Protein AF-A0A950L8I7-F1 (afdb_monomer_lite)

Foldseek 3Di:
DDFDPDPLVVVLVVVQVVCVVVVHDDDPDDDDDTDDDDPVRDDDQQQDPPPDDPPDHQDQDDVVSVGHDGPVNVVPDDPVPPD

Structure (mmCIF, N/CA/C/O backbone):
data_AF-A0A950L8I7-F1
#
_entry.id   AF-A0A950L8I7-F1
#
loop_
_atom_site.group_PDB
_atom_site.id
_atom_site.type_symbol
_atom_site.label_atom_id
_atom_site.label_alt_id
_atom_site.label_comp_id
_atom_site.label_asym_id
_atom_site.label_entity_id
_atom_site.label_seq_id
_atom_site.pdbx_PDB_ins_code
_atom_site.Cartn_x
_atom_site.Cartn_y
_atom_site.Cartn_z
_atom_site.occupancy
_atom_site.B_iso_or_equiv
_atom_site.auth_seq_id
_atom_site.auth_comp_id
_atom_site.auth_asym_id
_atom_site.auth_atom_id
_atom_site.pdbx_PDB_model_num
ATOM 1 N N . MET A 1 1 ? 19.379 -2.845 -3.176 1.00 47.41 1 MET A N 1
ATOM 2 C CA . MET A 1 1 ? 18.156 -3.192 -2.424 1.00 47.41 1 MET A CA 1
ATOM 3 C C . MET A 1 1 ? 17.404 -1.902 -2.166 1.00 47.41 1 MET A C 1
ATOM 5 O O . MET A 1 1 ? 17.995 -1.001 -1.582 1.00 47.41 1 MET A O 1
ATOM 9 N N . SER A 1 2 ? 16.173 -1.778 -2.654 1.00 53.03 2 SER A N 1
ATOM 10 C CA . SER A 1 2 ? 15.312 -0.631 -2.352 1.00 53.03 2 SER A CA 1
ATOM 11 C C . SER A 1 2 ? 14.391 -1.012 -1.195 1.00 53.03 2 SER A C 1
ATOM 13 O O . SER A 1 2 ? 13.588 -1.935 -1.331 1.00 53.03 2 SER A O 1
ATOM 15 N N . TYR A 1 3 ? 14.553 -0.340 -0.052 1.00 58.31 3 TYR A N 1
ATOM 16 C CA . TYR A 1 3 ? 13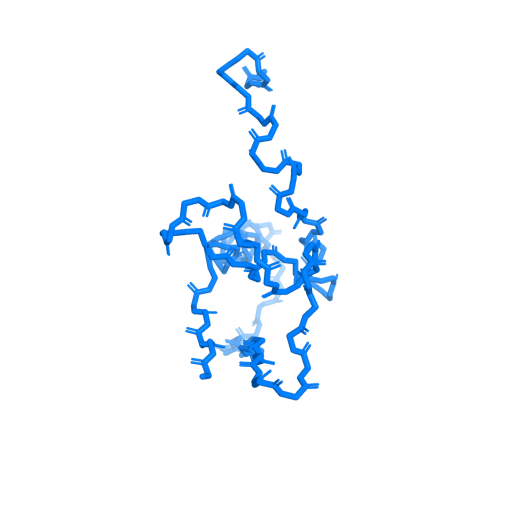.693 -0.480 1.125 1.00 58.31 3 TYR A CA 1
ATOM 17 C C . TYR A 1 3 ? 12.929 0.828 1.308 1.00 58.31 3 TYR A C 1
ATOM 19 O O . TYR A 1 3 ? 13.458 1.803 1.839 1.00 58.31 3 TYR A O 1
ATOM 27 N N . GLY A 1 4 ? 11.698 0.873 0.812 1.00 61.38 4 GLY A N 1
ATOM 28 C CA . GLY A 1 4 ? 10.882 2.079 0.870 1.00 61.38 4 GLY A CA 1
ATOM 29 C C . GLY A 1 4 ? 9.943 2.056 2.066 1.00 61.38 4 GLY A C 1
ATOM 30 O O . GLY A 1 4 ? 8.928 1.363 2.024 1.00 61.38 4 GLY A O 1
ATOM 31 N N . GLN A 1 5 ? 10.222 2.864 3.095 1.00 67.56 5 GLN A N 1
ATOM 32 C CA . GLN A 1 5 ? 9.161 3.358 3.980 1.00 67.56 5 GLN A CA 1
ATOM 33 C C . GLN A 1 5 ? 8.282 4.293 3.146 1.00 67.56 5 GLN A C 1
ATOM 35 O O . GLN A 1 5 ? 8.581 5.466 2.947 1.00 67.56 5 GLN A O 1
ATOM 40 N N . SER A 1 6 ? 7.258 3.699 2.549 1.00 76.31 6 SER A N 1
ATOM 41 C CA . SER A 1 6 ? 6.424 4.316 1.530 1.00 76.31 6 SER A CA 1
ATOM 42 C C . SER A 1 6 ? 5.603 5.495 2.081 1.00 76.31 6 SER A C 1
ATOM 44 O O . SER A 1 6 ? 4.976 5.340 3.134 1.00 76.31 6 SER A O 1
ATOM 46 N N . PRO A 1 7 ? 5.452 6.608 1.334 1.00 78.75 7 PRO A N 1
ATOM 47 C CA . PRO A 1 7 ? 4.494 7.669 1.660 1.00 78.75 7 PRO A CA 1
ATOM 48 C C . PRO A 1 7 ? 3.058 7.160 1.869 1.00 78.75 7 PRO A C 1
ATOM 50 O O . PRO A 1 7 ? 2.319 7.691 2.697 1.00 78.75 7 PRO A O 1
ATOM 53 N N . ALA A 1 8 ? 2.664 6.073 1.194 1.00 81.25 8 ALA A N 1
ATOM 54 C CA . ALA A 1 8 ? 1.352 5.455 1.371 1.00 81.25 8 ALA A CA 1
ATOM 55 C C . ALA A 1 8 ? 1.096 4.905 2.792 1.00 81.25 8 ALA A C 1
ATOM 57 O O . ALA A 1 8 ? -0.062 4.727 3.168 1.00 81.25 8 ALA A O 1
ATOM 58 N N . LEU A 1 9 ? 2.129 4.713 3.623 1.00 84.25 9 LEU A N 1
ATOM 59 C CA . LEU A 1 9 ? 1.950 4.365 5.039 1.00 84.25 9 LEU A CA 1
ATOM 60 C C . LEU A 1 9 ? 1.233 5.477 5.817 1.00 84.25 9 LEU A C 1
ATOM 62 O O . LEU A 1 9 ? 0.465 5.182 6.731 1.00 84.25 9 LEU A O 1
ATOM 66 N N . VAL A 1 10 ? 1.408 6.741 5.413 1.00 86.50 10 VAL A N 1
ATOM 67 C CA . VAL A 1 10 ? 0.668 7.881 5.976 1.00 86.50 10 VAL A CA 1
ATOM 68 C C . VAL A 1 10 ? -0.822 7.783 5.636 1.00 86.50 10 VAL A C 1
ATOM 70 O O . VAL A 1 10 ? -1.678 8.021 6.483 1.00 86.50 10 VAL A O 1
ATOM 73 N N . ALA A 1 11 ? -1.168 7.368 4.416 1.00 86.88 11 ALA A N 1
ATOM 74 C CA . ALA A 1 11 ? -2.567 7.159 4.047 1.00 86.88 11 ALA A CA 1
ATOM 75 C C . ALA A 1 11 ? -3.206 6.019 4.861 1.00 86.88 11 ALA A C 1
ATOM 77 O O . ALA A 1 11 ? -4.360 6.123 5.285 1.00 86.88 11 ALA A O 1
ATOM 78 N N . ILE A 1 12 ? -2.456 4.943 5.120 1.00 87.62 12 ILE A N 1
ATOM 79 C CA . ILE A 1 12 ? -2.924 3.816 5.937 1.00 87.62 12 ILE A CA 1
ATOM 80 C C . ILE A 1 12 ? -3.119 4.242 7.397 1.00 87.62 12 ILE A C 1
ATOM 82 O O . ILE A 1 12 ? -4.142 3.899 7.992 1.00 87.62 12 ILE A O 1
ATOM 86 N N . SER A 1 13 ? -2.200 5.027 7.967 1.00 89.19 13 SER A N 1
ATOM 87 C CA . SER A 1 13 ? -2.335 5.519 9.343 1.00 89.19 13 SER A CA 1
ATOM 88 C C . SER A 1 13 ? -3.528 6.466 9.504 1.00 89.19 13 SER A C 1
ATOM 90 O O . SER A 1 13 ? -4.273 6.342 10.476 1.00 89.19 13 SER A O 1
ATOM 92 N N . ILE A 1 14 ? -3.794 7.333 8.522 1.00 92.06 14 ILE A N 1
ATOM 93 C CA . ILE A 1 14 ? -4.992 8.187 8.512 1.00 92.06 14 ILE A CA 1
ATOM 94 C C . ILE A 1 14 ? -6.268 7.340 8.426 1.00 92.06 14 ILE A C 1
ATOM 96 O O . ILE A 1 14 ? -7.211 7.581 9.177 1.00 92.06 14 ILE A O 1
ATOM 100 N N . LYS A 1 15 ? -6.311 6.314 7.565 1.00 89.94 15 LYS A N 1
ATOM 101 C CA . LYS A 1 15 ? -7.458 5.389 7.502 1.00 89.94 15 LYS A CA 1
ATOM 102 C C . LYS A 1 15 ? -7.690 4.677 8.836 1.00 89.94 15 LYS A C 1
ATOM 104 O O . LYS A 1 15 ? -8.837 4.573 9.267 1.00 89.94 15 LYS A O 1
ATOM 109 N N . ALA A 1 16 ? -6.623 4.229 9.497 1.00 90.31 16 ALA A N 1
ATOM 110 C CA . ALA A 1 16 ? -6.696 3.622 10.823 1.00 90.31 16 ALA A CA 1
ATOM 111 C C . ALA A 1 16 ? -7.238 4.611 11.871 1.00 90.31 16 ALA A C 1
ATOM 113 O O . ALA A 1 16 ? -8.127 4.257 12.644 1.00 90.31 16 ALA A O 1
ATOM 114 N N . ALA A 1 17 ? -6.782 5.866 11.848 1.00 91.50 17 ALA A N 1
ATOM 115 C CA . ALA A 1 17 ? -7.292 6.918 12.724 1.00 91.50 17 ALA A CA 1
ATOM 116 C C . ALA A 1 17 ? -8.783 7.209 12.473 1.00 91.50 17 ALA A C 1
ATOM 118 O O . ALA A 1 17 ? -9.563 7.284 13.419 1.00 91.50 17 ALA A O 1
ATOM 119 N N . ILE A 1 18 ? -9.216 7.298 11.211 1.00 93.69 18 ILE A N 1
ATOM 120 C CA . ILE A 1 18 ? -10.634 7.477 10.856 1.00 93.69 18 ILE A CA 1
ATOM 121 C C . ILE A 1 18 ? -11.471 6.285 11.334 1.00 93.69 18 ILE A C 1
ATOM 123 O O . ILE A 1 18 ? -12.577 6.477 11.838 1.00 93.69 18 ILE A O 1
ATOM 127 N N . ALA A 1 19 ? -10.970 5.056 11.189 1.00 92.50 19 ALA A N 1
ATOM 128 C CA . ALA A 1 19 ? -11.661 3.866 11.674 1.00 92.50 19 ALA A CA 1
ATOM 129 C C . ALA A 1 19 ? -11.841 3.900 13.200 1.00 92.50 19 ALA A C 1
ATOM 131 O O . ALA A 1 19 ? -12.947 3.630 13.669 1.00 92.50 19 ALA A O 1
ATOM 132 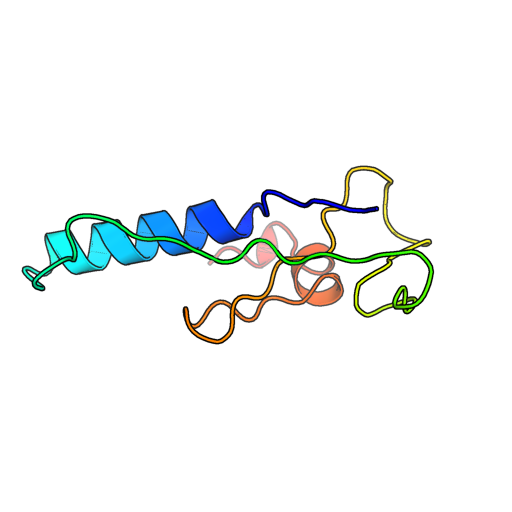N N . ALA A 1 20 ? -10.809 4.311 13.943 1.00 92.19 20 ALA A N 1
ATOM 133 C CA . ALA A 1 20 ? -10.879 4.510 15.389 1.00 92.19 20 ALA A CA 1
ATOM 134 C C . ALA A 1 20 ? -11.909 5.588 15.773 1.00 92.19 20 ALA A C 1
ATOM 136 O O . ALA A 1 20 ? -12.744 5.365 16.647 1.00 92.19 20 ALA A O 1
ATOM 137 N N . LEU A 1 21 ? -11.908 6.731 15.077 1.00 94.88 21 LEU A N 1
ATOM 138 C CA . LEU A 1 21 ? -12.857 7.827 15.315 1.00 94.88 21 LEU A CA 1
ATOM 139 C C . LEU A 1 21 ? -14.314 7.434 15.028 1.00 94.88 21 LEU A C 1
ATOM 141 O O . LEU A 1 21 ? -15.225 7.962 15.656 1.00 94.88 21 LEU A O 1
ATOM 145 N N . LYS A 1 22 ? -14.545 6.486 14.113 1.00 96.12 22 LYS A N 1
ATOM 146 C CA . LYS A 1 22 ? -15.872 5.903 13.849 1.00 96.12 22 LYS A CA 1
ATOM 147 C C . LYS A 1 22 ? -16.319 4.885 14.909 1.00 96.12 22 LYS A C 1
ATOM 149 O O . LYS A 1 22 ? -17.404 4.329 14.775 1.00 96.12 22 LYS A O 1
ATOM 154 N N . GLY A 1 23 ? -15.506 4.635 15.938 1.00 94.38 23 GLY A N 1
ATOM 155 C CA . GLY A 1 23 ? -15.807 3.693 17.017 1.00 94.38 23 GLY A CA 1
ATOM 156 C C . GLY A 1 23 ? -15.512 2.230 16.680 1.00 94.38 23 GLY A C 1
ATOM 157 O O . GLY A 1 23 ? -15.971 1.344 17.398 1.00 94.38 23 GLY A O 1
ATOM 158 N N . ASN A 1 24 ? -14.763 1.949 15.607 1.00 94.06 24 ASN A N 1
ATOM 159 C CA . ASN A 1 24 ? -14.370 0.577 15.291 1.00 94.06 24 ASN A CA 1
ATOM 160 C C . ASN A 1 24 ? -13.289 0.087 16.264 1.00 94.06 24 ASN A C 1
ATOM 162 O O . ASN A 1 24 ? -12.388 0.840 16.638 1.00 94.06 24 ASN A O 1
ATOM 166 N N . VAL A 1 25 ? -13.346 -1.197 16.629 1.00 93.12 25 VAL A N 1
ATOM 167 C CA . VAL A 1 25 ? -12.303 -1.838 17.441 1.00 93.12 25 VAL A CA 1
ATOM 168 C C . VAL A 1 25 ? -11.004 -1.885 16.640 1.00 93.12 25 VAL A C 1
ATOM 170 O O . VAL A 1 25 ? -10.974 -2.410 15.527 1.00 93.12 25 VAL A O 1
ATOM 173 N N . MET A 1 26 ? -9.932 -1.349 17.222 1.00 90.69 26 MET A N 1
ATOM 174 C CA . MET A 1 26 ? -8.612 -1.304 16.600 1.00 90.69 26 MET A CA 1
ATOM 175 C C . MET A 1 26 ? -7.662 -2.309 17.257 1.00 90.69 26 MET A C 1
ATOM 177 O O . MET A 1 26 ? -7.690 -2.467 18.480 1.00 90.69 26 MET A O 1
ATOM 181 N N . PRO A 1 27 ? -6.786 -2.966 16.480 1.00 89.06 27 PRO A N 1
ATOM 182 C CA . PRO A 1 27 ? -5.700 -3.751 17.046 1.00 89.06 27 PRO A CA 1
ATOM 183 C C . PRO A 1 27 ? -4.706 -2.839 17.778 1.00 89.06 27 PRO A C 1
ATOM 185 O O . PRO A 1 27 ? -4.464 -1.704 17.370 1.00 89.06 27 PRO A O 1
ATOM 188 N N . GLN A 1 28 ? -4.087 -3.360 18.838 1.00 88.38 28 GLN A N 1
ATOM 189 C CA . GLN A 1 28 ? -3.079 -2.629 19.615 1.00 88.38 28 GLN A CA 1
ATOM 190 C C . GLN A 1 28 ? -1.795 -2.349 18.813 1.00 88.38 28 GLN A C 1
ATOM 192 O O . GLN A 1 28 ? -1.085 -1.387 19.096 1.00 88.38 28 GLN A O 1
ATOM 197 N N . LEU A 1 29 ? -1.497 -3.183 17.813 1.00 87.81 29 LEU A N 1
ATOM 198 C CA . LEU A 1 29 ? -0.338 -3.049 16.939 1.00 87.81 29 LEU A CA 1
ATOM 199 C C . LEU A 1 29 ? -0.749 -3.305 15.489 1.00 87.81 29 LEU A C 1
ATOM 201 O O . LEU A 1 29 ? -1.445 -4.277 15.197 1.00 87.81 29 LEU A O 1
ATOM 205 N N . ILE A 1 30 ? -0.273 -2.454 14.580 1.00 83.00 30 ILE A N 1
ATOM 206 C CA . ILE A 1 30 ? -0.436 -2.614 13.134 1.00 83.00 30 ILE A CA 1
ATOM 207 C C . ILE A 1 30 ? 0.961 -2.789 12.542 1.00 83.00 30 ILE A C 1
ATOM 209 O O . ILE A 1 30 ? 1.798 -1.896 12.654 1.00 83.00 30 ILE A O 1
ATOM 213 N N . SER A 1 31 ? 1.218 -3.945 11.928 1.00 85.1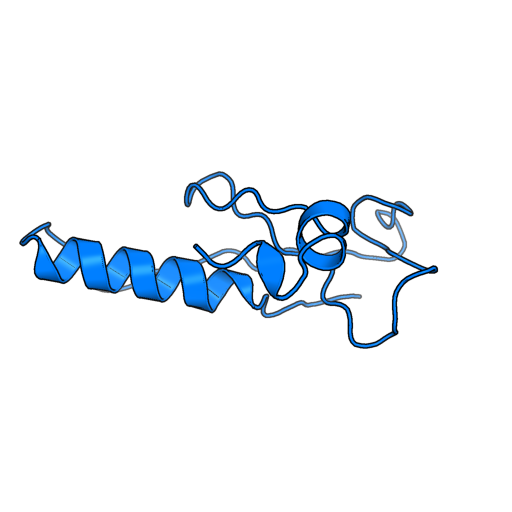2 31 SER A N 1
ATOM 214 C CA . SER A 1 31 ? 2.471 -4.231 11.227 1.00 85.12 31 SER A CA 1
ATOM 215 C C . SER A 1 31 ? 2.190 -4.342 9.736 1.00 85.12 31 SER A C 1
ATOM 217 O O . SER A 1 31 ? 1.371 -5.159 9.316 1.00 85.12 31 SER A O 1
ATOM 219 N N . ILE A 1 32 ? 2.840 -3.491 8.947 1.00 80.81 32 ILE A N 1
ATOM 220 C CA . ILE A 1 32 ? 2.691 -3.461 7.493 1.00 80.81 32 ILE A CA 1
ATOM 221 C C . ILE A 1 32 ? 3.999 -3.989 6.897 1.00 80.81 32 ILE A C 1
ATOM 223 O O . ILE A 1 32 ? 5.059 -3.436 7.209 1.00 80.81 32 ILE A O 1
ATOM 227 N N . PRO A 1 33 ? 3.960 -5.047 6.067 1.00 77.38 33 PRO A N 1
ATOM 228 C CA . PRO A 1 33 ? 5.164 -5.574 5.445 1.00 77.38 33 PRO A CA 1
ATOM 229 C C . PRO A 1 33 ? 5.754 -4.524 4.505 1.00 77.38 33 PRO A C 1
ATOM 231 O O . PRO A 1 33 ? 5.061 -3.983 3.642 1.00 77.38 33 PRO A O 1
ATOM 234 N N . ILE A 1 34 ? 7.042 -4.229 4.679 1.00 75.69 34 ILE A N 1
ATOM 235 C CA . ILE A 1 34 ? 7.752 -3.307 3.795 1.00 75.69 34 ILE A CA 1
ATOM 236 C C . ILE A 1 34 ? 7.992 -4.036 2.468 1.00 75.69 34 ILE A C 1
ATOM 238 O O . ILE A 1 34 ? 8.561 -5.129 2.482 1.00 75.69 34 ILE A O 1
ATOM 242 N N . PRO A 1 35 ? 7.584 -3.467 1.325 1.00 72.00 35 PRO A N 1
ATOM 243 C CA . PRO A 1 35 ? 7.893 -4.037 0.022 1.00 72.00 35 PRO A CA 1
ATOM 244 C C . PRO A 1 35 ? 9.402 -3.962 -0.239 1.00 72.00 35 PRO A C 1
ATOM 246 O O . PRO A 1 35 ? 10.026 -2.912 -0.068 1.00 72.00 35 PRO A O 1
ATOM 249 N N . ILE A 1 36 ? 9.981 -5.089 -0.653 1.00 72.62 36 ILE A N 1
ATOM 250 C CA . ILE A 1 36 ? 11.416 -5.236 -0.908 1.00 72.62 36 ILE A CA 1
ATOM 251 C C . ILE A 1 36 ? 11.607 -5.511 -2.396 1.00 72.62 36 ILE A C 1
ATOM 253 O O . ILE A 1 36 ? 11.030 -6.457 -2.930 1.00 72.62 36 ILE A O 1
ATOM 257 N N . ALA A 1 37 ? 12.445 -4.705 -3.046 1.00 72.12 37 ALA A N 1
ATOM 258 C CA . ALA A 1 37 ? 12.924 -4.973 -4.396 1.00 72.12 37 ALA A CA 1
ATOM 259 C C . ALA A 1 37 ? 14.456 -5.100 -4.402 1.00 72.12 37 ALA A C 1
ATOM 261 O O . ALA A 1 37 ? 15.185 -4.272 -3.833 1.00 72.12 37 ALA A O 1
ATOM 262 N N . ASP A 1 38 ? 14.945 -6.147 -5.052 1.00 75.69 38 ASP A N 1
ATOM 263 C CA . ASP A 1 38 ? 16.351 -6.454 -5.267 1.00 75.69 38 ASP A CA 1
ATOM 264 C C . ASP A 1 38 ? 16.677 -6.518 -6.762 1.00 75.69 38 ASP A C 1
ATOM 266 O O . ASP A 1 38 ? 15.796 -6.524 -7.614 1.00 75.69 38 ASP A O 1
ATOM 270 N N . PHE A 1 39 ? 17.965 -6.577 -7.098 1.00 73.69 39 PHE A N 1
ATOM 271 C CA . PHE A 1 39 ? 18.422 -6.561 -8.491 1.00 73.69 39 PHE A CA 1
ATOM 272 C C . PHE A 1 39 ? 17.896 -7.730 -9.343 1.00 73.69 39 PHE A C 1
ATOM 274 O O . PHE A 1 39 ? 17.982 -7.660 -10.565 1.00 73.69 39 PHE A O 1
ATOM 281 N N . THR A 1 40 ? 17.361 -8.791 -8.731 1.00 79.75 40 THR A N 1
ATOM 282 C CA . THR A 1 40 ? 16.797 -9.944 -9.445 1.00 79.75 40 THR A CA 1
ATOM 283 C C . THR A 1 40 ? 15.331 -9.747 -9.815 1.00 79.75 40 THR A C 1
ATOM 285 O O . THR A 1 40 ? 14.843 -10.399 -10.735 1.00 79.75 40 THR A O 1
ATOM 288 N N . ASN A 1 41 ? 14.631 -8.837 -9.131 1.00 77.25 41 ASN A N 1
ATOM 289 C CA . ASN A 1 41 ? 13.200 -8.612 -9.306 1.00 77.25 41 ASN A CA 1
ATOM 290 C C . ASN A 1 41 ? 12.833 -7.177 -9.726 1.00 77.25 41 ASN A C 1
ATOM 292 O O . ASN A 1 41 ? 11.644 -6.873 -9.837 1.00 77.25 41 ASN A O 1
ATOM 296 N N . LEU A 1 42 ? 13.816 -6.308 -10.003 1.00 78.81 42 LEU A N 1
ATOM 297 C CA . LEU A 1 42 ? 13.573 -4.977 -10.568 1.00 78.81 42 LEU A CA 1
ATOM 298 C C . LEU A 1 42 ? 12.980 -5.089 -11.980 1.00 78.81 42 LEU A C 1
ATOM 300 O O . LEU A 1 42 ? 13.575 -5.654 -12.896 1.00 78.81 42 LEU A O 1
ATOM 304 N N . LYS A 1 43 ? 11.819 -4.474 -12.158 1.00 78.25 43 LYS A N 1
ATOM 305 C CA . LYS A 1 43 ? 11.080 -4.328 -13.403 1.00 78.25 43 LYS A CA 1
ATOM 306 C C . LYS A 1 43 ? 10.778 -2.856 -13.626 1.00 78.25 43 LYS A C 1
ATOM 308 O O . LYS A 1 43 ? 10.088 -2.206 -12.832 1.00 78.25 43 LYS A O 1
ATOM 313 N N . ALA A 1 44 ? 11.313 -2.337 -14.727 1.00 79.75 44 ALA A N 1
ATOM 314 C CA . ALA A 1 44 ? 11.070 -0.968 -15.149 1.00 79.75 44 ALA A CA 1
ATOM 315 C C . ALA A 1 44 ? 9.562 -0.736 -15.362 1.00 79.75 44 ALA A C 1
ATOM 317 O O . ALA A 1 44 ? 8.912 -1.503 -16.066 1.00 79.75 44 ALA A O 1
ATOM 318 N N . GLY A 1 45 ? 9.011 0.312 -14.752 1.00 74.31 45 GLY A N 1
ATOM 319 C CA . GLY A 1 45 ? 7.588 0.650 -14.806 1.00 74.31 45 GLY A CA 1
ATOM 320 C C . GLY A 1 45 ? 6.706 -0.023 -13.746 1.00 74.31 45 GLY A C 1
ATOM 321 O O . GLY A 1 45 ? 5.547 0.362 -13.630 1.00 74.31 45 GLY A O 1
ATOM 322 N N . GLU A 1 46 ? 7.225 -0.970 -12.955 1.00 76.88 46 GLU A N 1
ATOM 323 C CA . GLU A 1 46 ? 6.466 -1.639 -11.881 1.00 76.88 46 GLU A CA 1
ATOM 324 C C . GLU A 1 46 ? 7.012 -1.292 -10.489 1.00 76.88 46 GLU A C 1
ATOM 326 O O . GLU A 1 46 ? 6.334 -0.663 -9.679 1.00 76.88 46 GLU A O 1
ATOM 331 N N . ASN A 1 47 ? 8.254 -1.683 -10.205 1.00 74.25 47 ASN A N 1
ATOM 332 C CA . ASN A 1 47 ? 8.935 -1.453 -8.922 1.00 74.25 47 ASN A CA 1
ATOM 333 C C . ASN A 1 47 ? 10.267 -0.700 -9.090 1.00 74.25 47 ASN A C 1
ATOM 335 O O . ASN A 1 47 ? 10.963 -0.425 -8.112 1.00 74.25 47 ASN A O 1
ATOM 339 N N . TYR A 1 48 ? 10.602 -0.343 -10.329 1.00 77.69 48 TYR A N 1
ATOM 340 C CA . TYR A 1 48 ? 11.745 0.471 -10.702 1.00 77.69 48 TYR A CA 1
ATOM 341 C C . TYR A 1 48 ? 11.301 1.506 -11.733 1.00 77.69 48 TYR A C 1
ATOM 343 O O . TYR A 1 48 ? 10.690 1.154 -12.736 1.00 77.69 48 TYR A O 1
ATOM 351 N N . PHE A 1 49 ? 11.598 2.784 -11.520 1.00 78.88 49 PHE A N 1
ATOM 352 C CA . PHE A 1 49 ? 11.149 3.857 -12.410 1.00 78.88 49 PHE A CA 1
ATOM 353 C C . PHE A 1 49 ? 12.343 4.715 -12.849 1.00 78.88 49 PHE A C 1
ATOM 355 O O . PHE A 1 49 ? 12.549 5.786 -12.290 1.00 78.88 49 PHE A O 1
ATOM 362 N N . PRO A 1 50 ? 13.136 4.266 -13.844 1.00 77.62 50 PRO A N 1
ATOM 363 C CA . PRO A 1 50 ? 14.375 4.945 -14.247 1.00 77.62 50 PRO A CA 1
ATOM 364 C C . PRO A 1 50 ? 14.147 6.337 -14.851 1.00 77.62 50 PRO A C 1
ATOM 366 O O . PRO A 1 50 ? 15.056 7.156 -14.868 1.00 77.62 50 PRO A O 1
ATOM 369 N N . ASN A 1 51 ? 12.935 6.596 -15.349 1.00 79.62 51 ASN A N 1
ATOM 370 C CA . ASN A 1 51 ? 12.556 7.869 -15.963 1.00 79.62 51 ASN A CA 1
ATOM 371 C C . ASN A 1 51 ? 11.939 8.858 -14.956 1.00 79.62 51 ASN A C 1
ATOM 373 O O . ASN A 1 51 ? 11.584 9.970 -15.342 1.00 79.62 51 ASN A O 1
ATOM 377 N N . LEU A 1 52 ? 11.744 8.449 -13.695 1.00 74.81 52 LEU A N 1
ATOM 378 C CA . LEU A 1 52 ? 11.279 9.327 -12.622 1.00 74.81 52 LEU A CA 1
ATOM 379 C C . LEU A 1 52 ? 12.476 9.846 -11.823 1.00 74.81 52 LEU A C 1
ATOM 381 O O . LEU A 1 52 ? 13.557 9.263 -11.849 1.00 74.81 52 LEU A O 1
ATOM 385 N N . ASN A 1 53 ? 12.279 10.961 -11.120 1.00 71.81 53 ASN A N 1
ATOM 386 C CA . ASN A 1 53 ? 13.323 11.549 -10.287 1.00 71.81 53 ASN A CA 1
ATOM 387 C C . ASN A 1 53 ? 13.789 10.544 -9.212 1.00 71.81 53 ASN A C 1
ATOM 389 O O . ASN A 1 53 ? 12.986 9.775 -8.690 1.00 71.81 53 ASN A O 1
ATOM 393 N N . GLU A 1 54 ? 15.069 10.577 -8.846 1.00 65.19 54 GLU A N 1
ATOM 394 C CA . GLU A 1 54 ? 15.704 9.690 -7.864 1.00 65.19 54 GLU A CA 1
ATOM 395 C C . GLU A 1 54 ? 15.032 9.719 -6.479 1.00 65.19 54 GLU A C 1
ATOM 397 O O . GLU A 1 54 ? 15.167 8.774 -5.706 1.00 65.19 54 GLU A O 1
ATOM 402 N N . GLN A 1 55 ? 14.274 10.774 -6.154 1.00 65.94 55 GLN A N 1
ATOM 403 C CA . GLN A 1 55 ? 13.483 10.859 -4.917 1.00 65.94 55 GLN A CA 1
ATOM 404 C C . GLN A 1 55 ? 12.132 10.123 -4.988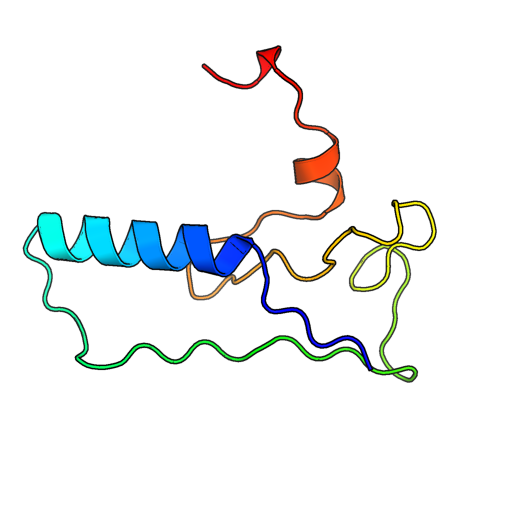 1.00 65.94 55 GLN A C 1
ATOM 406 O O . GLN A 1 55 ? 11.354 10.158 -4.032 1.00 65.94 55 GLN A O 1
ATOM 411 N N . PHE A 1 56 ? 11.817 9.472 -6.109 1.00 73.56 56 PHE A N 1
ATOM 412 C CA . PHE A 1 56 ? 10.558 8.769 -6.282 1.00 73.56 56 PHE A CA 1
ATOM 413 C C . PHE A 1 56 ? 10.563 7.416 -5.559 1.00 73.56 56 PHE A C 1
ATOM 415 O O . PHE A 1 56 ? 11.274 6.478 -5.925 1.00 73.56 56 PHE A O 1
ATOM 422 N N . PHE A 1 57 ? 9.705 7.289 -4.548 1.00 72.19 57 PHE A N 1
ATOM 423 C CA . PHE A 1 57 ? 9.468 6.017 -3.878 1.00 72.19 57 PHE A CA 1
ATOM 424 C C . PHE A 1 57 ? 8.538 5.156 -4.734 1.00 72.19 57 PHE A C 1
ATOM 426 O O . PHE A 1 57 ? 7.352 5.440 -4.856 1.00 72.19 57 PHE A O 1
ATOM 433 N N . ALA A 1 58 ? 9.082 4.089 -5.321 1.00 71.94 58 ALA A N 1
ATOM 434 C CA . ALA A 1 58 ? 8.337 3.138 -6.148 1.00 71.94 58 ALA A CA 1
ATOM 435 C C . ALA A 1 58 ? 7.147 2.445 -5.445 1.00 71.94 58 ALA A C 1
ATOM 437 O O . ALA A 1 58 ? 6.088 2.319 -6.069 1.00 71.94 58 ALA A O 1
ATOM 438 N N . PRO A 1 59 ? 7.260 2.000 -4.178 1.00 74.56 59 PRO A N 1
ATOM 439 C CA . PRO A 1 59 ? 6.168 1.294 -3.531 1.00 74.56 59 PRO A CA 1
ATOM 440 C C . PRO A 1 59 ? 5.134 2.289 -3.008 1.00 74.56 59 PRO A C 1
ATOM 442 O O . PRO A 1 59 ? 5.398 2.975 -2.033 1.00 74.56 59 PRO A O 1
ATOM 445 N N . ASN A 1 60 ? 3.961 2.353 -3.638 1.00 75.12 60 ASN A N 1
ATOM 446 C CA . ASN A 1 60 ? 2.844 3.203 -3.195 1.00 75.12 60 ASN A CA 1
ATOM 447 C C . ASN A 1 60 ? 1.524 2.432 -3.029 1.00 75.12 60 ASN A C 1
ATOM 449 O O . ASN A 1 60 ? 0.549 2.982 -2.514 1.00 75.12 60 ASN A O 1
ATOM 453 N N . ALA A 1 61 ? 1.490 1.164 -3.443 1.00 77.25 61 ALA A N 1
ATOM 454 C CA . ALA A 1 61 ? 0.305 0.322 -3.403 1.00 77.25 61 ALA A CA 1
ATOM 455 C C . ALA A 1 61 ? 0.395 -0.718 -2.274 1.00 77.25 61 ALA A C 1
ATOM 457 O O . ALA A 1 61 ? 1.334 -1.508 -2.201 1.00 77.25 61 ALA A O 1
ATOM 458 N N . PHE A 1 62 ? -0.621 -0.722 -1.418 1.00 81.06 62 PHE A N 1
ATOM 459 C CA . PHE A 1 62 ? -0.926 -1.715 -0.398 1.00 81.06 62 PHE A CA 1
ATOM 460 C C . PHE A 1 62 ? -2.379 -2.176 -0.587 1.00 81.06 62 PHE A C 1
ATOM 462 O O . PHE A 1 62 ? -3.293 -1.695 0.092 1.00 81.06 62 PHE A O 1
ATOM 469 N N . GLU A 1 63 ? -2.596 -3.116 -1.511 1.00 80.50 63 GLU A N 1
ATOM 470 C CA . GLU A 1 63 ? -3.931 -3.648 -1.830 1.00 80.50 63 GLU A CA 1
ATOM 471 C C . GLU A 1 63 ? -4.710 -4.177 -0.618 1.00 80.50 63 GLU A C 1
ATOM 473 O O . GLU A 1 63 ? -5.889 -3.835 -0.489 1.00 80.50 63 GLU A O 1
ATOM 478 N N . PRO A 1 64 ? -4.088 -4.893 0.345 1.00 80.75 64 PRO A N 1
ATOM 479 C CA . PRO A 1 64 ? -4.790 -5.332 1.553 1.00 80.75 64 PRO A CA 1
ATOM 480 C C . PRO A 1 64 ? -5.339 -4.178 2.406 1.00 80.75 64 PRO A C 1
ATOM 482 O O . PRO A 1 64 ? -6.278 -4.364 3.174 1.00 80.75 64 PRO A O 1
ATOM 485 N N . CYS A 1 65 ? -4.773 -2.975 2.275 1.00 78.94 65 CYS A N 1
ATOM 486 C CA . CYS A 1 65 ? -5.206 -1.767 2.982 1.00 78.94 65 CYS A CA 1
ATOM 487 C C . CYS A 1 65 ? -6.098 -0.854 2.111 1.00 78.94 65 CYS A C 1
ATOM 489 O O . CYS A 1 65 ? -6.421 0.278 2.501 1.00 78.94 65 CYS A O 1
ATOM 491 N N . GLY A 1 66 ? -6.486 -1.314 0.915 1.00 79.81 66 GLY A N 1
ATOM 492 C CA . GLY A 1 66 ? -7.277 -0.561 -0.060 1.00 79.81 66 GLY A CA 1
ATOM 493 C C . GLY A 1 66 ? -6.573 0.704 -0.556 1.00 79.81 66 GLY A C 1
ATOM 494 O O . GLY A 1 66 ? -7.220 1.737 -0.743 1.00 79.81 66 GLY A O 1
ATOM 495 N N . VAL A 1 67 ? -5.243 0.680 -0.637 1.00 83.19 67 VAL A N 1
ATOM 496 C CA . VAL A 1 67 ? -4.417 1.782 -1.138 1.00 83.19 67 VAL A CA 1
ATOM 497 C C . VAL A 1 67 ? -3.759 1.301 -2.425 1.00 83.19 67 VAL A C 1
ATOM 499 O O . VAL A 1 67 ? -2.793 0.560 -2.360 1.00 83.19 67 VAL A O 1
ATOM 502 N N . ASN A 1 68 ? -4.281 1.684 -3.591 1.0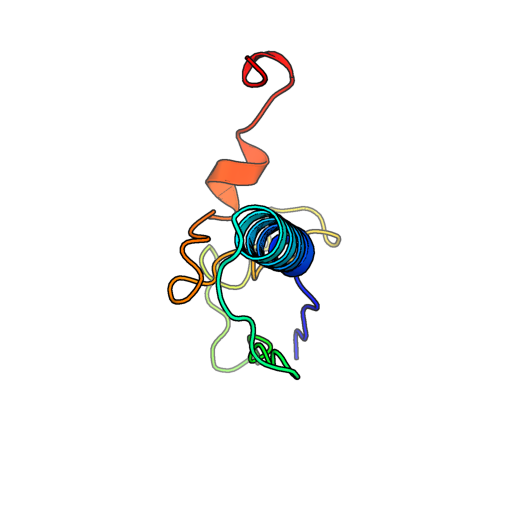0 82.19 68 ASN A N 1
ATOM 503 C CA . ASN A 1 68 ? -3.895 1.070 -4.875 1.00 82.19 68 ASN A CA 1
ATOM 504 C C . ASN A 1 68 ? -3.317 2.095 -5.861 1.00 82.19 68 ASN A C 1
ATOM 506 O O . ASN A 1 68 ? -3.520 1.990 -7.068 1.00 82.19 68 ASN A O 1
ATOM 510 N N . PHE A 1 69 ? -2.640 3.125 -5.355 1.00 79.25 69 PHE A N 1
ATOM 511 C CA . PHE A 1 69 ? -2.096 4.175 -6.208 1.00 79.25 69 PHE A CA 1
ATOM 512 C C . PHE A 1 69 ? -0.847 3.682 -6.937 1.00 79.25 69 PHE A C 1
ATOM 514 O O . PHE A 1 69 ? 0.099 3.191 -6.317 1.00 79.25 69 PHE A O 1
ATOM 521 N N . THR A 1 70 ? -0.834 3.842 -8.257 1.00 78.50 70 THR A N 1
ATOM 522 C CA . THR A 1 70 ? 0.350 3.566 -9.076 1.00 78.50 70 THR A CA 1
ATOM 523 C C . THR A 1 70 ? 1.230 4.807 -9.193 1.00 78.50 70 THR A C 1
ATOM 525 O O . THR A 1 70 ? 0.760 5.943 -9.104 1.00 78.50 70 THR A O 1
ATOM 528 N N . ALA A 1 71 ? 2.520 4.595 -9.444 1.00 76.69 71 ALA A N 1
ATOM 529 C CA . ALA A 1 71 ? 3.466 5.680 -9.670 1.00 76.69 71 ALA A CA 1
ATOM 530 C C . ALA A 1 71 ? 3.044 6.649 -10.794 1.00 76.69 71 ALA A C 1
ATOM 532 O O . ALA A 1 71 ? 3.031 7.857 -10.547 1.00 76.69 71 ALA A O 1
ATOM 533 N N . PRO A 1 72 ? 2.616 6.178 -11.986 1.00 77.31 72 PRO A N 1
ATOM 534 C CA . PRO A 1 72 ? 2.149 7.077 -13.038 1.00 77.31 72 PRO A CA 1
ATOM 535 C C . PRO A 1 72 ? 0.901 7.868 -12.640 1.00 77.31 72 PRO A C 1
ATOM 537 O O . PRO A 1 72 ? 0.802 9.038 -12.984 1.00 77.31 72 PRO A O 1
ATOM 540 N N . GLN A 1 73 ? -0.030 7.264 -11.891 1.00 79.25 73 GLN A N 1
ATOM 541 C CA . GLN A 1 73 ? -1.233 7.964 -11.426 1.00 79.25 73 GLN A CA 1
ATOM 542 C C . GLN A 1 73 ? -0.897 9.120 -10.489 1.00 79.25 73 GLN A C 1
ATOM 544 O O . GLN A 1 73 ? -1.478 10.188 -10.636 1.00 79.25 73 GLN A O 1
ATOM 549 N N . ILE A 1 74 ? 0.037 8.921 -9.554 1.00 79.44 74 ILE A N 1
ATOM 550 C CA . ILE A 1 74 ? 0.473 9.971 -8.622 1.00 79.44 74 ILE A CA 1
ATOM 551 C C . ILE A 1 74 ? 1.158 11.103 -9.389 1.00 79.44 74 ILE A C 1
ATOM 553 O O . ILE A 1 74 ? 0.856 12.268 -9.162 1.00 79.44 74 ILE A O 1
ATOM 557 N N . MET A 1 75 ? 2.046 10.762 -10.324 1.00 78.81 75 MET A N 1
ATOM 558 C CA . MET A 1 75 ? 2.777 11.751 -11.122 1.00 78.81 75 MET A CA 1
ATOM 559 C C . MET A 1 75 ? 1.893 12.492 -12.133 1.00 78.81 75 MET A C 1
ATOM 561 O O . MET A 1 75 ? 2.261 13.576 -12.573 1.00 78.81 75 MET A O 1
ATOM 565 N N . ALA A 1 76 ? 0.746 11.918 -12.503 1.00 82.88 76 ALA A N 1
ATOM 566 C CA . ALA A 1 76 ? -0.240 12.563 -13.360 1.00 82.88 76 ALA A CA 1
ATOM 567 C C . ALA A 1 76 ? -1.139 13.562 -12.610 1.00 82.88 76 ALA A C 1
ATOM 569 O O . ALA A 1 76 ? -1.835 14.323 -13.273 1.00 82.88 76 ALA A O 1
ATOM 570 N N . GLN A 1 77 ? -1.138 13.567 -11.268 1.00 82.00 77 GLN A N 1
ATOM 571 C CA . GLN A 1 77 ? -1.935 14.517 -10.489 1.00 82.00 77 GLN A CA 1
ATOM 572 C C . GLN A 1 77 ? -1.368 15.932 -10.609 1.00 82.00 77 GLN A C 1
ATOM 574 O O . GLN A 1 77 ? -0.163 16.155 -10.455 1.00 82.00 77 GLN A O 1
ATOM 579 N N . ASN A 1 78 ? -2.248 16.906 -10.805 1.00 83.88 78 ASN A N 1
ATOM 580 C CA . ASN A 1 78 ? -1.921 18.321 -10.771 1.00 83.88 78 ASN A CA 1
ATOM 581 C C . ASN A 1 78 ? -2.782 19.061 -9.726 1.00 83.8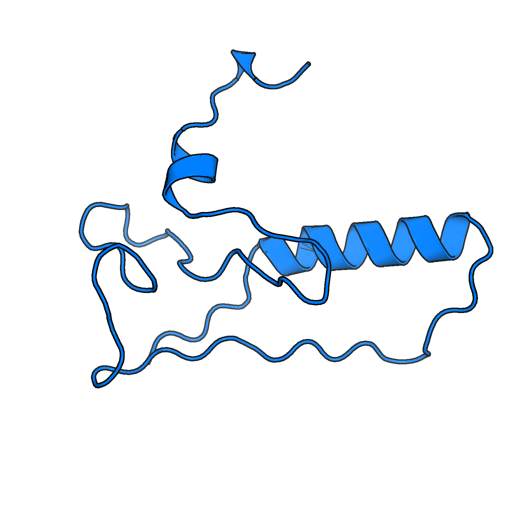8 78 ASN A C 1
ATOM 583 O O . ASN A 1 78 ? -3.601 18.483 -9.014 1.00 83.88 78 ASN A O 1
ATOM 587 N N . LYS A 1 79 ? -2.574 20.374 -9.590 1.00 76.88 79 LYS A N 1
ATOM 588 C CA . LYS A 1 79 ? -3.317 21.193 -8.617 1.00 76.88 79 LYS A CA 1
ATOM 589 C C . LYS A 1 79 ? -4.826 21.244 -8.905 1.00 76.88 79 LYS A C 1
ATOM 591 O O . LYS A 1 79 ? -5.605 21.486 -7.989 1.00 76.88 79 LYS A O 1
ATOM 596 N N . GLU A 1 80 ? -5.227 21.061 -10.157 1.00 85.00 80 GLU A N 1
ATOM 597 C CA . GLU A 1 80 ? -6.618 21.158 -10.612 1.00 85.00 80 GLU A CA 1
ATOM 598 C C . GLU A 1 80 ? -7.428 19.901 -10.250 1.00 85.00 80 GLU A C 1
ATOM 600 O O . GLU A 1 80 ? -8.654 19.968 -10.184 1.00 85.00 80 GLU A O 1
ATOM 605 N N . ASP A 1 81 ? -6.755 18.787 -9.939 1.00 71.88 81 ASP A N 1
ATOM 606 C CA . ASP A 1 81 ? -7.379 17.528 -9.513 1.00 71.88 81 ASP A CA 1
ATOM 607 C C . ASP A 1 81 ? -7.890 17.548 -8.056 1.00 71.88 81 ASP A C 1
ATOM 609 O O . ASP A 1 81 ? -8.664 16.676 -7.650 1.00 71.88 81 ASP A O 1
ATOM 613 N N . VAL A 1 82 ? -7.502 18.548 -7.254 1.00 64.06 82 VAL A N 1
ATOM 614 C CA . VAL A 1 82 ? -7.982 18.722 -5.874 1.00 64.06 82 VAL A CA 1
ATOM 615 C C . VAL A 1 82 ? -9.347 19.421 -5.900 1.00 64.06 82 VAL A C 1
ATOM 617 O O . VAL A 1 82 ? -9.420 20.649 -5.944 1.00 64.06 82 VAL A O 1
ATOM 620 N N . LYS A 1 83 ? -10.428 18.635 -5.898 1.00 50.00 83 LYS A N 1
ATOM 621 C CA . LYS A 1 83 ? -11.804 19.124 -5.693 1.00 50.00 83 LYS A CA 1
ATOM 622 C C . LYS A 1 83 ? -12.154 19.301 -4.221 1.00 50.00 83 LYS A C 1
ATOM 624 O O . LYS A 1 83 ? -11.804 18.403 -3.423 1.00 50.00 83 LYS A O 1
#

Sequence (83 aa):
MSYGQSPALVAISIKAAIAALKGNVMPQLISIPIPIADFTNLKAGENYFPNLNEQFFAPNAFEPCGVNFTAPQIMAQNKEDVK

Secondary structure (DSSP, 8-state):
-EE---THHHHHHHHHHHHHHTT----S----PPPEE-TTT--BTTTB-TTS-TT--S--EEGGGTEE--HHHHHT--GGG--

Radius of gyration: 14.96 Å; chains: 1; bounding box: 34×31×36 Å

pLDDT: mean 79.1, std 9.68, range [47.41, 96.12]